Protein AF-A0A938E942-F1 (afdb_monomer)

Mean predicted aligned error: 17.93 Å

Secondary structure (DSSP, 8-state):
------PPP-----PPP-PPPPS--SPPP---------------------STT-------TT-PEEEEE--HHIIIII-HHHHHHHHHHGGGGTEEEEE-TT-----TTHHHHH-HHHHHHHHTT-

Foldseek 3Di:
DDDDDDDDPDPDPDDDDDDPDDPPPDDDDPDDDDPPPDPPPPPPPPPQDDDPPPDPPPDDQAAQAEDEDDCAPCCVPPVVVVVVVCCVCQVVSRYDYDYDPPQYHLCPDPCCVPPVPVSVVNNVVD

Nearest PDB structures (foldseek):
  6n1d-assembly1_AL15  TM=2.280E-01  e=8.229E+00  Thermus thermophilus HB27

Radius of gyration: 26.83 Å; Cα contacts (8 Å, |Δi|>4): 66; chains: 1; bounding box: 71×54×68 Å

pLDDT: mean 70.65, std 22.0, range [37.03, 97.69]

Structure (mmCIF, N/CA/C/O backbone):
data_AF-A0A938E942-F1
#
_entry.id   AF-A0A938E942-F1
#
loop_
_atom_site.group_PDB
_atom_site.id
_atom_site.type_symbol
_atom_site.label_atom_id
_atom_site.label_alt_id
_atom_site.label_comp_id
_atom_site.label_asym_id
_atom_site.label_entity_id
_atom_site.label_seq_id
_atom_site.pdbx_PDB_ins_code
_atom_site.Cartn_x
_atom_site.Cartn_y
_atom_site.Cartn_z
_atom_site.occupancy
_atom_site.B_iso_or_equiv
_atom_site.auth_seq_id
_atom_site.auth_comp_id
_atom_site.auth_asym_id
_atom_site.auth_atom_id
_atom_site.pdbx_PDB_model_num
ATOM 1 N N . MET A 1 1 ? 45.876 35.679 36.712 1.00 46.88 1 MET A N 1
ATOM 2 C CA . MET A 1 1 ? 44.965 36.189 35.660 1.00 46.88 1 MET A CA 1
ATOM 3 C C . MET A 1 1 ? 45.787 36.468 34.410 1.00 46.88 1 MET A C 1
ATOM 5 O O . MET A 1 1 ? 46.719 37.248 34.517 1.00 46.88 1 MET A O 1
ATOM 9 N N . GLY A 1 2 ? 45.502 35.826 33.269 1.00 44.78 2 GLY A N 1
ATOM 10 C CA . GLY A 1 2 ? 46.190 36.159 32.008 1.00 44.78 2 GLY A CA 1
ATOM 11 C C . GLY A 1 2 ? 46.321 35.026 30.985 1.00 44.78 2 GLY A C 1
ATOM 12 O O . GLY A 1 2 ? 47.407 34.504 30.800 1.00 44.78 2 GLY A O 1
ATOM 13 N N . ARG A 1 3 ? 45.199 34.678 30.338 1.00 46.62 3 ARG A N 1
ATOM 14 C CA . ARG A 1 3 ? 45.046 34.094 28.983 1.00 46.62 3 ARG A CA 1
ATOM 15 C C . ARG A 1 3 ? 45.952 32.906 28.596 1.00 46.62 3 ARG A C 1
ATOM 17 O O . ARG A 1 3 ? 46.979 33.077 27.950 1.00 46.62 3 ARG A O 1
ATOM 24 N N . ARG A 1 4 ? 45.475 31.680 28.851 1.00 45.59 4 ARG A N 1
ATOM 25 C CA . ARG A 1 4 ? 45.895 30.503 28.070 1.00 45.59 4 ARG A CA 1
ATOM 26 C C . ARG A 1 4 ? 45.264 30.598 26.679 1.00 45.59 4 ARG A C 1
ATOM 28 O O . ARG A 1 4 ? 44.043 30.701 26.573 1.00 45.59 4 ARG A O 1
ATOM 35 N N . ALA A 1 5 ? 46.095 30.611 25.641 1.00 47.75 5 ALA A N 1
ATOM 36 C CA . ALA A 1 5 ? 45.655 30.512 24.258 1.00 47.75 5 ALA A CA 1
ATOM 37 C C . ALA A 1 5 ? 44.945 29.166 24.058 1.00 47.75 5 ALA A C 1
ATOM 39 O O . ALA A 1 5 ? 45.495 28.111 24.362 1.00 47.75 5 ALA A O 1
ATOM 40 N N . CYS A 1 6 ? 43.697 29.217 23.606 1.00 40.44 6 CYS A N 1
ATOM 41 C CA . CYS A 1 6 ? 42.950 28.044 23.186 1.00 40.44 6 CYS A CA 1
ATOM 42 C C . CYS A 1 6 ? 43.385 27.754 21.742 1.00 40.44 6 CYS A C 1
ATOM 44 O O . CYS A 1 6 ? 43.027 28.504 20.833 1.00 40.44 6 CYS A O 1
ATOM 46 N N . GLU A 1 7 ? 44.242 26.752 21.543 1.00 48.09 7 GLU A N 1
ATOM 47 C CA . GLU A 1 7 ? 44.647 26.310 20.206 1.00 48.09 7 GLU A CA 1
ATOM 48 C C . GLU A 1 7 ? 43.418 25.804 19.440 1.00 48.09 7 GLU A C 1
ATOM 50 O O . GLU A 1 7 ? 42.684 24.924 19.891 1.00 48.09 7 GLU A O 1
ATOM 55 N N . ALA A 1 8 ? 43.163 26.415 18.283 1.00 53.28 8 ALA A N 1
ATOM 56 C CA . ALA A 1 8 ? 42.043 26.087 17.416 1.00 53.28 8 ALA A CA 1
ATOM 57 C C . ALA A 1 8 ? 42.210 24.680 16.811 1.00 53.28 8 ALA A C 1
ATOM 59 O O . ALA A 1 8 ? 43.307 24.343 16.358 1.00 53.28 8 ALA A O 1
ATOM 60 N N . PRO A 1 9 ? 41.144 23.865 16.703 1.00 47.28 9 PRO A N 1
ATOM 61 C CA . PRO A 1 9 ? 41.245 22.599 15.999 1.00 47.28 9 PRO A CA 1
ATOM 62 C C . PRO A 1 9 ? 41.431 22.866 14.501 1.00 47.28 9 PRO A C 1
ATOM 64 O O . PRO A 1 9 ? 40.631 23.554 13.858 1.00 47.28 9 PRO A O 1
ATOM 67 N N . LEU A 1 10 ? 42.512 22.310 13.950 1.00 50.53 10 LEU A N 1
ATOM 68 C CA . LEU A 1 10 ? 42.831 22.302 12.526 1.00 50.53 10 LEU A CA 1
ATOM 69 C C . LEU A 1 10 ? 41.619 21.799 11.731 1.00 50.53 10 LEU A C 1
ATOM 71 O O . LEU A 1 10 ? 41.254 20.623 11.786 1.00 50.53 10 LEU A O 1
ATOM 75 N N . ARG A 1 11 ? 40.985 22.702 10.975 1.00 45.34 11 ARG A N 1
ATOM 76 C CA . ARG A 1 11 ? 39.904 22.359 10.050 1.00 45.34 11 ARG A CA 1
ATOM 77 C C . ARG A 1 11 ? 40.461 21.409 8.990 1.00 45.34 11 ARG A C 1
ATOM 79 O O . ARG A 1 11 ? 41.171 21.842 8.083 1.00 45.34 11 ARG A O 1
ATOM 86 N N . ARG A 1 12 ? 40.137 20.116 9.084 1.00 48.44 12 ARG A N 1
ATOM 87 C CA . ARG A 1 12 ? 40.341 19.175 7.976 1.00 48.44 12 ARG A CA 1
ATOM 88 C C . ARG A 1 12 ? 39.592 19.721 6.761 1.00 48.44 12 ARG A C 1
ATOM 90 O O . ARG A 1 12 ? 38.369 19.840 6.790 1.00 48.44 12 ARG A O 1
ATOM 97 N N . ARG A 1 13 ? 40.329 20.074 5.704 1.00 44.62 13 ARG A N 1
ATOM 98 C CA . ARG A 1 13 ? 39.748 20.339 4.386 1.00 44.62 13 ARG A CA 1
ATOM 99 C C . ARG A 1 13 ? 39.042 19.065 3.936 1.00 44.62 13 ARG A C 1
ATOM 101 O O . ARG A 1 13 ? 39.696 18.078 3.615 1.00 44.62 13 ARG A O 1
ATOM 108 N N . VAL A 1 14 ? 37.715 19.090 3.931 1.00 48.31 14 VAL A N 1
ATOM 109 C CA . VAL A 1 14 ? 36.925 18.102 3.202 1.00 48.31 14 VAL A CA 1
ATOM 110 C C . VAL A 1 14 ? 37.148 18.393 1.723 1.00 48.31 14 VAL A C 1
ATOM 112 O O . VAL A 1 14 ? 36.759 19.449 1.228 1.00 48.31 14 VAL A O 1
ATOM 115 N N . VAL A 1 15 ? 37.840 17.487 1.038 1.00 49.72 15 VAL A N 1
ATOM 116 C CA . VAL A 1 15 ? 37.897 17.472 -0.424 1.00 49.72 15 VAL A CA 1
ATOM 117 C C . VAL A 1 15 ? 36.533 16.955 -0.888 1.00 49.72 15 VAL A C 1
ATOM 119 O O . VAL A 1 15 ? 36.170 15.844 -0.496 1.00 49.72 15 VAL A O 1
ATOM 122 N N . PRO A 1 16 ? 35.734 17.724 -1.646 1.00 43.06 16 PRO A N 1
ATOM 123 C CA . PRO A 1 16 ? 34.482 17.198 -2.164 1.00 43.06 16 PRO A CA 1
ATOM 124 C C . PRO A 1 16 ? 34.801 16.043 -3.115 1.0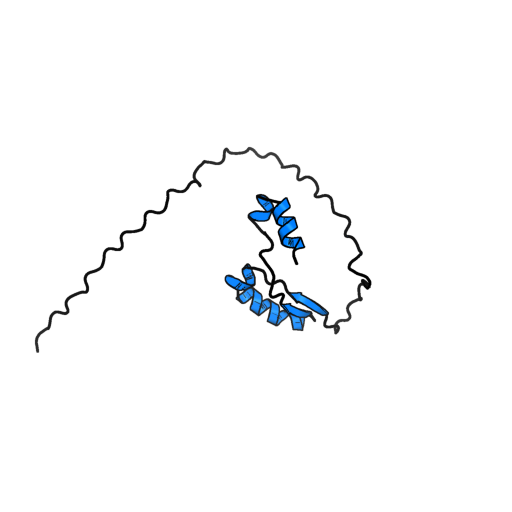0 43.06 16 PRO A C 1
ATOM 126 O O . PRO A 1 16 ? 35.616 16.186 -4.028 1.00 43.06 16 PRO A O 1
ATOM 129 N N . ALA A 1 17 ? 34.169 14.891 -2.890 1.00 51.53 17 ALA A N 1
ATOM 130 C CA . ALA A 1 17 ? 34.165 13.820 -3.871 1.00 51.53 17 ALA A CA 1
ATOM 131 C C . ALA A 1 17 ? 33.566 14.381 -5.168 1.00 51.53 17 ALA A C 1
ATOM 133 O O . ALA A 1 17 ? 32.454 14.914 -5.163 1.00 51.53 17 ALA A O 1
ATOM 134 N N . ALA A 1 18 ? 34.326 14.315 -6.260 1.00 50.91 18 ALA A N 1
ATOM 135 C CA . ALA A 1 18 ? 33.852 14.731 -7.568 1.00 50.91 18 ALA A CA 1
ATOM 136 C C . ALA A 1 18 ? 32.611 13.902 -7.931 1.00 50.91 18 ALA A C 1
ATOM 138 O O . ALA A 1 18 ? 32.689 12.680 -8.068 1.00 50.91 18 ALA A O 1
ATOM 139 N N . ALA A 1 19 ? 31.461 14.564 -8.061 1.00 48.84 19 ALA A N 1
ATOM 140 C CA . ALA A 1 19 ? 30.264 13.946 -8.606 1.00 48.84 19 ALA A CA 1
ATOM 141 C C . ALA A 1 19 ? 30.566 13.501 -10.049 1.00 48.84 19 ALA A C 1
ATOM 143 O O . ALA A 1 19 ? 31.097 14.309 -10.820 1.00 48.84 19 ALA A O 1
ATOM 144 N N . PRO A 1 20 ? 30.263 12.254 -10.451 1.00 48.88 20 PRO A N 1
ATOM 145 C CA . PRO A 1 20 ? 30.409 11.873 -11.844 1.00 48.88 20 PRO A CA 1
ATOM 146 C C . PRO A 1 20 ? 29.503 12.768 -12.691 1.00 48.88 20 PRO A C 1
ATOM 148 O O . PRO A 1 20 ? 28.304 12.896 -12.433 1.00 48.88 20 PRO A O 1
ATOM 151 N N . ALA A 1 21 ? 30.117 13.418 -13.679 1.00 48.88 21 ALA A N 1
ATOM 152 C CA . ALA A 1 21 ? 29.465 14.315 -14.617 1.00 48.88 21 ALA A CA 1
ATOM 153 C C . ALA A 1 21 ? 28.203 13.660 -15.196 1.00 48.88 21 ALA A C 1
ATOM 155 O O . ALA A 1 21 ? 28.238 12.552 -15.740 1.00 48.88 21 ALA A O 1
ATOM 156 N N . GLY A 1 22 ? 27.076 14.350 -15.036 1.00 37.03 22 GLY A N 1
ATOM 157 C CA . GLY A 1 22 ? 25.763 13.854 -15.407 1.00 37.03 22 GLY A CA 1
ATOM 158 C C . GLY A 1 22 ? 25.677 13.453 -16.879 1.00 37.03 22 GLY A C 1
ATOM 159 O O . GLY A 1 22 ? 25.957 14.241 -17.778 1.00 37.03 22 GLY A O 1
ATOM 160 N N . ARG A 1 23 ? 25.168 12.243 -17.130 1.00 50.00 23 ARG A N 1
ATOM 161 C CA . ARG A 1 23 ? 24.652 11.830 -18.448 1.00 50.00 23 ARG A CA 1
ATOM 162 C C . ARG A 1 23 ? 23.237 12.357 -18.733 1.00 50.00 23 ARG A C 1
ATOM 164 O O . ARG A 1 23 ? 22.610 11.918 -19.687 1.00 50.00 23 ARG A O 1
ATOM 171 N N . TYR A 1 24 ? 22.736 13.312 -17.950 1.00 49.47 24 TYR A N 1
ATOM 172 C CA . TYR A 1 24 ? 21.395 13.889 -18.113 1.00 49.47 24 TYR A CA 1
ATOM 173 C C . TYR A 1 24 ? 21.361 15.165 -18.973 1.00 49.47 24 TYR A C 1
ATOM 175 O O . TYR A 1 24 ? 20.364 15.877 -18.977 1.00 49.47 24 TYR A O 1
ATOM 183 N N . ALA A 1 25 ? 22.430 15.467 -19.717 1.00 48.09 25 ALA A N 1
ATOM 184 C CA . ALA A 1 25 ? 22.533 16.675 -20.540 1.00 48.09 25 ALA A CA 1
ATOM 185 C C . ALA A 1 25 ? 22.646 16.369 -22.045 1.00 48.09 25 ALA A C 1
ATOM 187 O O . ALA A 1 25 ? 23.525 16.886 -22.731 1.00 48.09 25 ALA A O 1
ATOM 188 N N . ARG A 1 26 ? 21.751 15.536 -22.592 1.00 50.16 26 ARG A N 1
ATOM 189 C CA . ARG A 1 26 ? 21.450 15.600 -24.031 1.00 50.16 26 ARG A CA 1
ATOM 190 C C . ARG A 1 26 ? 20.069 16.214 -24.205 1.00 50.16 26 ARG A C 1
ATOM 192 O O . ARG A 1 26 ? 19.070 15.643 -23.778 1.00 50.16 26 ARG A O 1
ATOM 199 N N . GLY A 1 27 ? 20.067 17.425 -24.759 1.00 37.59 27 GLY A N 1
ATOM 200 C CA . GLY A 1 27 ? 18.892 18.260 -24.959 1.00 37.59 27 GLY A CA 1
ATOM 201 C C . GLY A 1 27 ? 17.759 17.518 -25.659 1.00 37.59 27 GLY A C 1
ATOM 202 O O . GLY A 1 27 ? 17.970 16.744 -26.593 1.00 37.59 27 GLY A O 1
ATOM 203 N N . ARG A 1 28 ? 16.538 17.770 -25.187 1.00 48.53 28 ARG A N 1
ATOM 204 C CA . ARG A 1 28 ? 15.317 17.362 -25.875 1.00 48.53 28 ARG A CA 1
ATOM 205 C C . ARG A 1 28 ? 15.228 18.165 -27.178 1.00 48.53 28 ARG A C 1
ATOM 207 O O . ARG A 1 28 ? 15.233 19.390 -27.091 1.00 48.53 28 ARG A O 1
ATOM 214 N N . PRO A 1 29 ? 15.110 17.549 -28.364 1.00 42.72 29 PRO A N 1
ATOM 215 C CA . PRO A 1 29 ? 14.615 18.294 -29.509 1.00 42.72 29 PRO A CA 1
ATOM 216 C C . PRO A 1 29 ? 13.166 18.701 -29.211 1.00 42.72 29 PRO A C 1
ATOM 218 O O . PRO A 1 29 ? 12.373 17.871 -28.752 1.00 42.72 29 PRO A O 1
ATOM 221 N N . GLU A 1 30 ? 12.835 19.974 -29.437 1.00 45.53 30 GLU A N 1
ATOM 222 C CA . GLU A 1 30 ? 11.471 20.500 -29.358 1.00 45.53 30 GLU A CA 1
ATOM 223 C C . GLU A 1 30 ? 10.570 19.708 -30.310 1.00 45.53 30 GLU A C 1
ATOM 225 O O . GLU A 1 30 ? 10.523 19.935 -31.520 1.00 45.53 30 GLU A O 1
ATOM 230 N N . ARG A 1 31 ? 9.845 18.731 -29.765 1.00 46.44 31 ARG A N 1
ATOM 231 C CA . ARG A 1 31 ? 8.786 18.063 -30.508 1.00 46.44 31 ARG A CA 1
ATOM 232 C C . ARG A 1 31 ? 7.597 19.013 -30.536 1.00 46.44 31 ARG A C 1
ATOM 234 O O . ARG A 1 31 ? 6.856 19.108 -29.560 1.00 46.44 31 ARG A O 1
ATOM 241 N N . ARG A 1 32 ? 7.444 19.716 -31.664 1.00 42.16 32 ARG A N 1
ATOM 242 C CA . ARG A 1 32 ? 6.195 20.378 -32.067 1.00 42.16 32 ARG A CA 1
ATOM 243 C C . 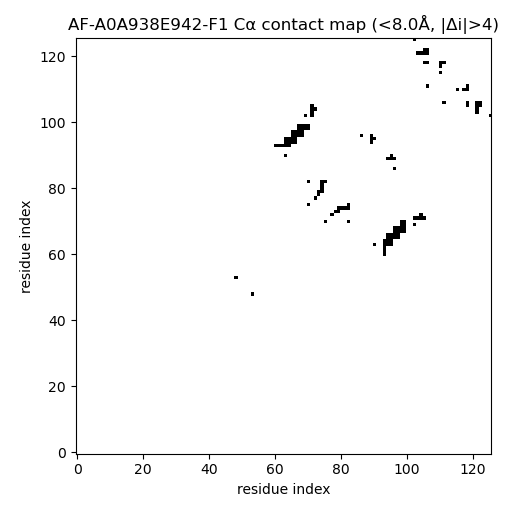ARG A 1 32 ? 5.022 19.450 -31.750 1.00 42.16 32 ARG A C 1
ATOM 245 O O . ARG A 1 32 ? 5.098 18.250 -32.016 1.00 42.16 32 ARG A O 1
ATOM 252 N N . GLY A 1 33 ? 3.985 20.016 -31.137 1.00 46.41 33 GLY A N 1
ATOM 253 C CA . GLY A 1 33 ? 2.832 19.290 -30.625 1.00 46.41 33 GLY A CA 1
ATOM 254 C C . GLY A 1 33 ? 2.202 18.388 -31.680 1.00 46.41 33 GLY A C 1
ATOM 255 O O . GLY A 1 33 ? 1.482 18.853 -32.555 1.00 46.41 33 GLY A O 1
ATOM 256 N N . ALA A 1 34 ? 2.447 17.089 -31.557 1.00 42.66 34 ALA A N 1
ATOM 257 C CA . ALA A 1 34 ? 1.525 16.082 -32.035 1.00 42.66 34 ALA A CA 1
ATOM 258 C C . ALA A 1 34 ? 0.695 15.692 -30.816 1.00 42.66 34 ALA A C 1
ATOM 260 O O . ALA A 1 34 ? 1.248 15.191 -29.831 1.00 42.66 34 ALA A O 1
ATOM 261 N N . ALA A 1 35 ? -0.608 15.970 -30.861 1.00 46.84 35 ALA A N 1
ATOM 262 C CA . ALA A 1 35 ? -1.567 15.329 -29.980 1.00 46.84 35 ALA A CA 1
ATOM 263 C C . ALA A 1 35 ? -1.308 13.826 -30.094 1.00 46.84 35 ALA A C 1
ATOM 265 O O . ALA A 1 35 ? -1.569 13.225 -31.134 1.00 46.84 35 ALA A O 1
ATOM 266 N N . ARG A 1 36 ? -0.659 13.243 -29.079 1.00 49.72 36 ARG A N 1
ATOM 267 C CA . ARG A 1 36 ? -0.472 11.801 -29.031 1.00 49.72 36 ARG A CA 1
ATOM 268 C C . ARG A 1 36 ? -1.869 11.244 -28.879 1.00 49.72 36 ARG A C 1
ATOM 270 O O . ARG A 1 36 ? -2.472 11.388 -27.817 1.00 49.72 36 ARG A O 1
ATOM 277 N N . ASP A 1 37 ? -2.363 10.694 -29.975 1.00 45.75 37 ASP A N 1
ATOM 278 C CA . ASP A 1 37 ? -3.480 9.775 -30.018 1.00 45.75 37 ASP A CA 1
ATOM 279 C C . ASP A 1 37 ? -3.160 8.699 -28.976 1.00 45.75 37 ASP A C 1
ATOM 281 O O . ASP A 1 37 ? -2.337 7.811 -29.204 1.00 45.75 37 ASP A O 1
ATOM 285 N N . ARG A 1 38 ? -3.646 8.885 -27.740 1.00 46.50 38 ARG A N 1
ATOM 286 C CA . ARG A 1 38 ? -3.508 7.857 -26.717 1.00 46.50 38 ARG A CA 1
ATOM 287 C C . ARG A 1 38 ? -4.333 6.708 -27.270 1.00 46.50 38 ARG A C 1
ATOM 289 O O . ARG A 1 38 ? -5.541 6.912 -27.432 1.00 46.50 38 ARG A O 1
ATOM 296 N N . PRO A 1 39 ? -3.744 5.533 -27.557 1.00 43.16 39 PRO A N 1
ATOM 297 C CA . PRO A 1 39 ? -4.577 4.371 -27.784 1.00 43.16 39 PRO A CA 1
ATOM 298 C C . PRO A 1 39 ? -5.502 4.301 -26.575 1.00 43.16 39 PRO A C 1
ATOM 300 O O . PRO A 1 39 ? -5.040 4.390 -25.434 1.00 43.16 39 PRO A O 1
ATOM 303 N N . ARG A 1 40 ? -6.815 4.292 -26.830 1.00 45.62 40 ARG A N 1
ATOM 304 C CA . ARG A 1 40 ? -7.807 4.048 -25.790 1.00 45.62 40 ARG A CA 1
ATOM 305 C C . ARG A 1 40 ? -7.377 2.739 -25.164 1.00 45.62 40 ARG A C 1
ATOM 307 O O . ARG A 1 40 ? -7.512 1.702 -25.808 1.00 45.62 40 ARG A O 1
ATOM 314 N N . GLU A 1 41 ? -6.782 2.829 -23.979 1.00 46.72 41 GLU A N 1
ATOM 315 C CA . GLU A 1 41 ? -6.439 1.685 -23.156 1.00 46.72 41 GLU A CA 1
ATOM 316 C C . GLU A 1 41 ? -7.675 0.803 -23.204 1.00 46.72 41 GLU A C 1
ATOM 318 O O . GLU A 1 41 ? -8.780 1.270 -22.897 1.00 46.72 41 GLU A O 1
ATOM 323 N N . SER A 1 42 ? -7.531 -0.386 -23.791 1.00 45.91 42 SER A N 1
ATOM 324 C CA . SER A 1 42 ? -8.646 -1.302 -23.929 1.00 45.91 42 SER A CA 1
ATOM 325 C C . SER A 1 42 ? -9.176 -1.461 -22.522 1.00 45.91 42 SER A C 1
ATOM 327 O O . SER A 1 42 ? -8.457 -1.978 -21.668 1.00 45.91 42 SER A O 1
ATOM 329 N N . VAL A 1 43 ? -10.369 -0.925 -22.258 1.00 51.12 43 VAL A N 1
ATOM 330 C CA . VAL A 1 43 ? -11.030 -1.083 -20.972 1.00 51.12 43 VAL A CA 1
ATOM 331 C C . VAL A 1 43 ? -11.186 -2.580 -20.833 1.00 51.12 43 VAL A C 1
ATOM 333 O O . VAL A 1 43 ? -12.088 -3.165 -21.434 1.00 51.12 43 VAL A O 1
ATOM 336 N N . VAL A 1 44 ? -10.246 -3.209 -20.129 1.00 47.41 44 VAL A N 1
ATOM 337 C CA . VAL A 1 44 ? -10.303 -4.629 -19.837 1.00 47.41 44 VAL A CA 1
ATOM 338 C C . VAL A 1 44 ? -11.656 -4.775 -19.160 1.00 47.41 44 VAL A C 1
ATOM 340 O O . VAL A 1 44 ? -11.908 -4.046 -18.187 1.00 47.41 44 VAL A O 1
ATOM 343 N N . PRO A 1 45 ? -12.592 -5.571 -19.709 1.00 42.53 45 PRO A N 1
ATOM 344 C CA . PRO A 1 45 ? -13.897 -5.724 -19.098 1.00 42.53 45 PRO A CA 1
ATOM 345 C C . PRO A 1 45 ? -13.636 -6.072 -17.644 1.00 42.53 45 PRO A C 1
ATOM 347 O O . PRO A 1 45 ? -12.947 -7.055 -17.386 1.00 42.53 45 PRO A O 1
ATOM 350 N N . ARG A 1 46 ? -14.076 -5.216 -16.710 1.00 48.97 46 ARG A N 1
ATOM 351 C CA . ARG A 1 46 ? -13.903 -5.473 -15.279 1.00 48.97 46 ARG A CA 1
ATOM 352 C C . ARG A 1 46 ? -14.514 -6.836 -15.033 1.00 48.97 46 ARG A C 1
ATOM 354 O O . ARG A 1 46 ? -15.745 -6.938 -15.010 1.00 48.97 46 ARG A O 1
ATOM 361 N N . ASP A 1 47 ? -13.673 -7.859 -14.919 1.00 46.34 47 ASP A N 1
ATOM 362 C CA . ASP A 1 47 ? -14.134 -9.191 -14.611 1.00 46.34 47 ASP A CA 1
ATOM 363 C C . ASP A 1 47 ? -14.842 -9.057 -13.269 1.00 46.34 47 ASP A C 1
ATOM 365 O O . ASP A 1 47 ? -14.258 -8.709 -12.242 1.00 46.34 47 ASP A O 1
ATOM 369 N N . ARG A 1 48 ? -16.166 -9.202 -13.308 1.00 52.09 48 ARG A N 1
ATOM 370 C CA . ARG A 1 48 ? -17.024 -9.066 -12.131 1.00 52.09 48 ARG A CA 1
ATOM 371 C C . ARG A 1 48 ? -16.808 -10.232 -11.166 1.00 52.09 48 ARG A C 1
ATOM 373 O O . ARG A 1 48 ? -17.468 -10.282 -10.132 1.00 52.09 48 ARG A O 1
ATOM 380 N N . ARG A 1 49 ? -15.910 -11.163 -11.493 1.00 45.84 49 ARG A N 1
ATOM 381 C CA . ARG A 1 49 ? -15.525 -12.289 -10.660 1.00 45.84 49 ARG A CA 1
ATOM 382 C C . ARG A 1 49 ? -14.341 -11.900 -9.784 1.00 45.84 49 ARG A C 1
ATOM 384 O O . ARG A 1 49 ? -13.190 -12.128 -10.124 1.00 45.84 49 ARG A O 1
ATOM 391 N N . HIS A 1 50 ? -14.637 -11.366 -8.606 1.00 50.94 50 HIS A N 1
ATOM 392 C CA . HIS A 1 50 ? -13.734 -11.554 -7.474 1.00 50.94 50 HIS A CA 1
ATOM 393 C C . HIS A 1 50 ? -14.294 -12.687 -6.604 1.00 50.94 50 HIS A C 1
ATOM 395 O O . HIS A 1 50 ? -15.215 -12.482 -5.815 1.00 50.94 50 HIS A O 1
ATOM 401 N N . GLY A 1 51 ? -13.746 -13.887 -6.825 1.00 46.81 51 GLY A N 1
ATOM 402 C CA . GLY A 1 51 ? -13.812 -15.058 -5.944 1.00 46.81 51 GLY A CA 1
ATOM 403 C C . GLY A 1 51 ? -15.141 -15.831 -5.860 1.00 46.81 51 GLY A C 1
ATOM 404 O O . GLY A 1 51 ? -16.216 -15.290 -6.149 1.00 46.81 51 GLY A O 1
ATOM 405 N N . PRO A 1 52 ? -15.097 -17.107 -5.418 1.00 42.06 52 PRO A N 1
ATOM 406 C CA . PRO A 1 52 ? -16.289 -17.869 -5.066 1.00 42.06 52 PRO A CA 1
ATOM 407 C C . PRO A 1 52 ? -16.874 -17.259 -3.783 1.00 42.06 52 PRO A C 1
ATOM 409 O O . PRO A 1 52 ? -16.508 -17.626 -2.674 1.00 42.06 52 PRO A O 1
ATOM 412 N N . GLY A 1 53 ? -17.727 -16.243 -3.935 1.00 51.38 53 GLY A N 1
ATOM 413 C CA . GLY A 1 53 ? -18.315 -15.513 -2.805 1.00 51.38 53 GLY A CA 1
ATOM 414 C C . GLY A 1 53 ? -18.621 -14.032 -3.039 1.00 51.38 53 GLY A C 1
ATOM 415 O O . GLY A 1 53 ? -19.176 -13.400 -2.142 1.00 51.38 53 GLY A O 1
ATOM 416 N N . GLY A 1 54 ? -18.314 -13.473 -4.216 1.00 55.22 54 GLY A N 1
ATOM 417 C CA . GLY A 1 54 ? -18.496 -12.056 -4.559 1.00 55.22 54 GLY A CA 1
ATOM 418 C C . GLY A 1 54 ? -19.949 -11.562 -4.648 1.00 55.22 54 GLY A C 1
ATOM 419 O O . GLY A 1 54 ? -20.385 -11.066 -5.685 1.00 55.22 54 GLY A O 1
ATOM 420 N N . ARG A 1 55 ? -20.718 -11.636 -3.558 1.00 61.09 55 ARG A N 1
ATOM 421 C CA . ARG A 1 55 ? -21.887 -10.772 -3.371 1.00 61.09 55 ARG A CA 1
ATOM 422 C C . ARG A 1 55 ? -21.362 -9.404 -2.952 1.00 61.09 55 ARG A C 1
ATOM 424 O O . ARG A 1 55 ? -20.807 -9.275 -1.865 1.00 61.09 55 ARG A O 1
ATOM 431 N N . ARG A 1 56 ? -21.550 -8.377 -3.792 1.00 57.78 56 ARG A N 1
ATOM 432 C CA . ARG A 1 56 ? -21.423 -6.976 -3.357 1.00 57.78 56 ARG A CA 1
ATOM 433 C C . ARG A 1 56 ? -22.394 -6.786 -2.194 1.00 57.78 56 ARG A C 1
ATOM 435 O O . ARG A 1 56 ? -23.591 -6.623 -2.426 1.00 57.78 56 ARG A O 1
ATOM 442 N N . ARG A 1 57 ? -21.907 -6.875 -0.955 1.00 63.97 57 ARG A N 1
ATOM 443 C CA . ARG A 1 57 ? -22.711 -6.515 0.210 1.00 63.97 57 ARG A CA 1
ATOM 444 C C . ARG A 1 57 ? -23.091 -5.050 0.014 1.00 63.97 57 ARG A C 1
ATOM 446 O O . ARG A 1 57 ? -22.216 -4.211 -0.195 1.00 63.97 57 ARG A O 1
ATOM 453 N N . ARG A 1 58 ? -24.393 -4.748 -0.013 1.00 63.34 58 ARG A N 1
ATOM 454 C CA . ARG A 1 58 ? -24.844 -3.367 0.177 1.00 63.34 58 ARG A CA 1
ATOM 455 C C . ARG A 1 58 ? -24.389 -3.008 1.584 1.00 63.34 58 ARG A C 1
ATOM 457 O O . ARG A 1 58 ? -24.858 -3.627 2.534 1.00 63.34 58 ARG A O 1
ATOM 464 N N . ARG A 1 59 ? -23.390 -2.137 1.683 1.00 63.44 59 ARG A N 1
ATOM 465 C CA . ARG A 1 59 ? -22.798 -1.753 2.961 1.00 63.44 59 ARG A CA 1
ATOM 466 C C . ARG A 1 59 ? -23.880 -1.057 3.789 1.00 63.44 59 ARG A C 1
ATOM 468 O O . ARG A 1 59 ? -24.487 -0.109 3.293 1.00 63.44 59 ARG A O 1
ATOM 475 N N . GLY A 1 60 ? -24.160 -1.577 4.980 1.00 63.22 60 GLY A N 1
ATOM 476 C CA . GLY A 1 60 ? -24.802 -0.791 6.032 1.00 63.22 60 GLY A CA 1
ATOM 477 C C . GLY A 1 60 ? -23.771 0.166 6.629 1.00 63.22 60 GLY A C 1
ATOM 478 O O . GLY A 1 60 ? -22.572 -0.083 6.491 1.00 63.22 60 GLY A O 1
ATOM 479 N N . ASP A 1 61 ? -24.229 1.248 7.254 1.00 62.97 61 ASP A N 1
ATOM 480 C CA . ASP A 1 61 ? -23.361 2.267 7.869 1.00 62.97 61 ASP A CA 1
ATOM 481 C C . ASP A 1 61 ? -22.432 1.666 8.950 1.00 62.97 61 ASP A C 1
ATOM 483 O O . ASP A 1 61 ? -21.312 2.128 9.140 1.00 62.97 61 ASP A O 1
ATOM 487 N N . ASP A 1 62 ? -22.844 0.544 9.557 1.00 67.81 62 ASP A N 1
ATOM 488 C CA . ASP A 1 62 ? -22.179 -0.081 10.709 1.00 67.81 62 ASP A CA 1
ATOM 489 C C . ASP A 1 62 ? -21.280 -1.303 10.390 1.00 67.81 62 ASP A C 1
ATOM 491 O O . ASP A 1 62 ? -20.720 -1.911 11.303 1.00 67.81 62 ASP A O 1
ATOM 495 N N . ASP A 1 63 ? -21.132 -1.723 9.124 1.00 81.44 63 ASP A 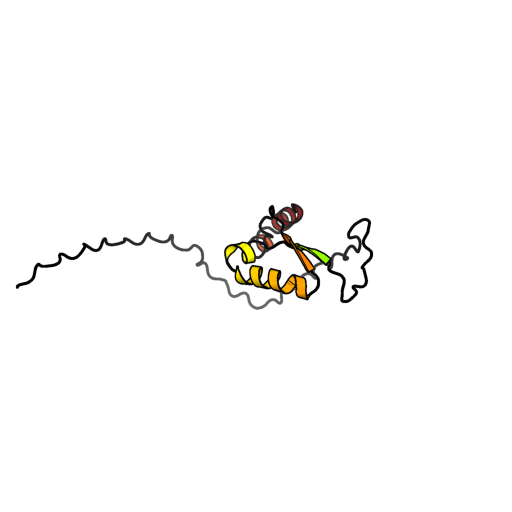N 1
ATOM 496 C CA . ASP A 1 63 ? -20.362 -2.940 8.783 1.00 81.44 63 ASP A CA 1
ATOM 497 C C . ASP A 1 63 ? -18.860 -2.639 8.619 1.00 81.44 63 ASP A C 1
ATOM 499 O O . ASP A 1 63 ? -18.418 -2.093 7.600 1.00 81.44 63 ASP A O 1
ATOM 503 N N . VAL A 1 64 ? -18.056 -3.032 9.616 1.00 85.88 64 VAL A N 1
ATOM 504 C CA . VAL A 1 64 ? -16.590 -2.943 9.543 1.00 85.88 64 VAL A CA 1
ATOM 505 C C . VAL A 1 64 ? -16.056 -3.991 8.567 1.00 85.88 64 VAL A C 1
ATOM 507 O O . VAL A 1 64 ? -16.182 -5.197 8.771 1.00 85.88 64 VAL A O 1
ATOM 510 N N . THR A 1 65 ? -15.424 -3.533 7.488 1.00 93.69 65 THR A N 1
ATOM 511 C CA . THR A 1 65 ? -14.854 -4.391 6.445 1.00 93.69 65 THR A CA 1
ATOM 512 C C . THR A 1 65 ? -13.353 -4.572 6.660 1.00 93.69 65 THR A C 1
ATOM 514 O O . THR A 1 65 ? -12.613 -3.591 6.726 1.00 93.69 65 THR A O 1
ATOM 517 N N . LYS A 1 66 ? -12.883 -5.821 6.698 1.00 95.12 66 LYS A N 1
ATOM 518 C C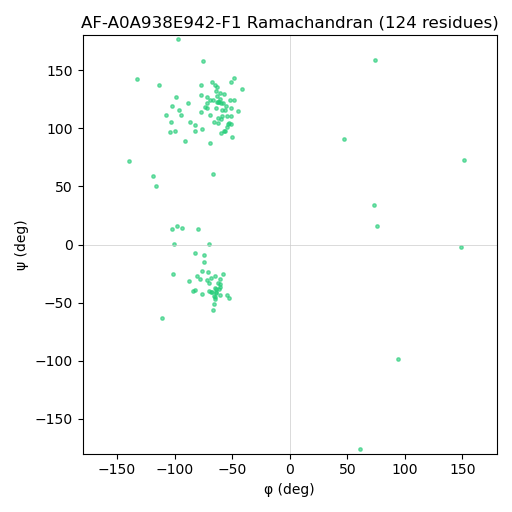A . LYS A 1 66 ? -11.446 -6.129 6.697 1.00 95.12 66 LYS A CA 1
ATOM 519 C C . LYS A 1 66 ? -10.874 -5.971 5.296 1.00 95.12 66 LYS A C 1
ATOM 521 O O . LYS A 1 66 ? -11.411 -6.540 4.345 1.00 95.12 66 LYS A O 1
ATOM 526 N N . VAL A 1 67 ? -9.788 -5.218 5.170 1.00 95.19 67 VAL A N 1
ATOM 527 C CA . VAL A 1 67 ? -9.096 -4.988 3.898 1.00 95.19 67 VAL A CA 1
ATOM 528 C C . VAL A 1 67 ? -7.596 -5.196 4.063 1.00 95.19 67 VAL A C 1
ATOM 530 O O . VAL A 1 67 ? -7.014 -4.840 5.086 1.00 95.19 67 VAL A O 1
ATOM 533 N N . ALA A 1 68 ? -6.968 -5.770 3.041 1.00 95.06 68 ALA A N 1
ATOM 534 C CA . ALA A 1 68 ? -5.519 -5.882 2.980 1.00 95.06 68 ALA A CA 1
ATOM 535 C C . ALA A 1 68 ? -4.905 -4.499 2.722 1.00 95.06 68 ALA A C 1
ATOM 537 O O . ALA A 1 68 ? -5.280 -3.806 1.774 1.00 95.06 68 ALA A O 1
ATOM 538 N N . TYR A 1 69 ? -3.965 -4.102 3.568 1.00 95.44 69 TYR A N 1
ATOM 539 C CA . TYR A 1 69 ? -3.317 -2.804 3.532 1.00 95.44 69 TYR A CA 1
ATOM 540 C C . TYR A 1 69 ? -1.908 -2.929 2.955 1.00 95.44 69 TYR A C 1
ATOM 542 O O . TYR A 1 69 ? -0.939 -3.273 3.632 1.00 95.44 69 TYR A O 1
ATOM 550 N N . TYR A 1 70 ? -1.813 -2.648 1.658 1.00 94.56 70 TYR A N 1
ATOM 551 C CA . TYR A 1 70 ? -0.556 -2.494 0.937 1.00 94.56 70 TYR A CA 1
ATOM 552 C C . TYR A 1 70 ? -0.033 -1.067 1.161 1.00 94.56 70 TYR A C 1
ATOM 554 O O . TYR A 1 70 ? -0.475 -0.134 0.490 1.00 94.56 70 TYR A O 1
ATOM 562 N N . LYS A 1 71 ? 0.896 -0.865 2.105 1.00 92.25 71 LYS A N 1
ATOM 563 C CA . LYS A 1 71 ? 1.410 0.492 2.384 1.00 92.25 71 LYS A CA 1
ATOM 564 C C . LYS A 1 71 ? 2.408 1.003 1.333 1.00 92.25 71 LYS A C 1
ATOM 566 O O . LYS A 1 71 ? 2.592 2.209 1.170 1.00 92.25 71 LYS A O 1
ATOM 571 N N . GLY A 1 72 ? 3.049 0.091 0.597 1.00 92.19 72 GLY A N 1
ATOM 572 C CA . GLY A 1 72 ? 4.073 0.410 -0.402 1.00 92.19 72 GLY A CA 1
ATOM 573 C C . GLY A 1 72 ? 5.302 1.128 0.177 1.00 92.19 72 GLY A C 1
ATOM 574 O O . GLY A 1 72 ? 5.429 1.338 1.381 1.00 92.19 72 GLY A O 1
ATOM 575 N N . CYS A 1 73 ? 6.247 1.526 -0.675 1.00 91.12 73 CYS A N 1
ATOM 576 C CA . CYS A 1 73 ? 7.488 2.166 -0.220 1.00 91.12 73 CYS A CA 1
ATOM 577 C C . CYS A 1 73 ? 7.279 3.591 0.329 1.00 91.12 73 CYS A C 1
ATOM 579 O O . CYS A 1 73 ? 7.974 3.991 1.261 1.00 91.12 73 CYS A O 1
ATOM 581 N N . LEU A 1 74 ? 6.315 4.348 -0.208 1.00 91.88 74 LEU A N 1
ATOM 582 C CA . LEU A 1 74 ? 6.100 5.752 0.151 1.00 91.88 74 LEU A CA 1
ATOM 583 C C . LEU A 1 74 ? 5.635 5.908 1.606 1.00 91.88 74 LEU A C 1
ATOM 585 O O . LEU A 1 74 ? 6.301 6.589 2.383 1.00 91.88 74 LEU A O 1
ATOM 589 N N . ALA A 1 75 ? 4.538 5.246 1.985 1.00 94.06 75 ALA A N 1
ATOM 590 C CA . ALA A 1 75 ? 3.998 5.329 3.343 1.00 94.06 75 ALA A CA 1
ATOM 591 C C . ALA A 1 75 ? 4.924 4.645 4.370 1.00 94.06 75 ALA A C 1
ATOM 593 O O . ALA A 1 75 ? 5.023 5.092 5.507 1.00 94.06 75 ALA A O 1
ATOM 594 N N . SER A 1 76 ? 5.683 3.622 3.945 1.00 90.62 76 SER A N 1
ATOM 595 C CA . SER A 1 76 ? 6.698 2.957 4.779 1.00 90.62 76 SER A CA 1
ATOM 596 C C . SER A 1 76 ? 7.889 3.844 5.147 1.00 90.62 76 SER A C 1
ATOM 598 O O . SER A 1 76 ? 8.399 3.769 6.265 1.00 90.62 76 SER A O 1
ATOM 600 N N . LEU A 1 77 ? 8.416 4.594 4.173 1.00 90.12 77 LEU A N 1
ATOM 601 C CA . LEU A 1 77 ? 9.767 5.153 4.255 1.00 90.12 77 LEU A CA 1
ATOM 602 C C . LEU A 1 77 ? 9.755 6.674 4.397 1.00 90.12 77 LEU A C 1
ATOM 604 O O . LEU A 1 77 ? 10.231 7.195 5.406 1.00 90.12 77 LEU A O 1
ATOM 608 N N . SER A 1 78 ? 9.245 7.383 3.388 1.00 92.88 78 SER A N 1
ATOM 609 C CA . SER A 1 78 ? 9.400 8.838 3.258 1.00 92.88 78 SER A CA 1
ATOM 610 C C . SER A 1 78 ? 8.172 9.638 3.688 1.00 92.88 78 SER A C 1
ATOM 612 O O . SER A 1 78 ? 8.322 10.781 4.110 1.00 92.88 78 SER A O 1
ATOM 614 N N . ALA A 1 79 ? 6.975 9.053 3.633 1.00 94.88 79 ALA A N 1
ATOM 615 C CA . ALA A 1 79 ? 5.711 9.695 3.986 1.00 94.88 79 ALA A CA 1
ATOM 616 C C . ALA A 1 79 ? 5.030 8.974 5.158 1.00 94.88 79 ALA A C 1
ATOM 618 O O . ALA A 1 79 ? 3.904 8.504 5.040 1.00 94.88 79 ALA A O 1
ATOM 619 N N . LYS A 1 80 ? 5.704 8.888 6.309 1.00 95.12 80 LYS A N 1
ATOM 620 C CA . LYS A 1 80 ? 5.174 8.186 7.495 1.00 95.12 80 LYS A CA 1
ATOM 621 C C . LYS A 1 80 ? 3.861 8.774 8.021 1.00 95.12 80 LYS A C 1
ATOM 623 O O . LYS A 1 80 ? 3.018 8.036 8.515 1.00 95.12 80 LYS A O 1
ATOM 628 N N . GLU A 1 81 ? 3.654 10.078 7.842 1.00 97.50 81 GLU A N 1
ATOM 629 C CA . GLU A 1 81 ? 2.391 10.742 8.192 1.00 97.50 81 GLU A CA 1
ATOM 630 C C . GLU A 1 81 ? 1.204 10.249 7.352 1.00 97.50 81 GLU A C 1
ATOM 632 O O . GLU A 1 81 ? 0.062 10.281 7.801 1.00 97.50 81 GLU A O 1
ATOM 637 N N . LEU A 1 82 ? 1.459 9.765 6.130 1.00 96.88 82 LEU A N 1
ATOM 638 C CA . LEU A 1 82 ? 0.420 9.146 5.310 1.00 96.88 82 LEU A CA 1
ATOM 639 C C . LEU A 1 82 ? -0.037 7.821 5.928 1.00 96.88 82 LEU A C 1
ATOM 641 O O . LEU A 1 82 ? -1.235 7.541 5.944 1.00 96.88 82 LEU A O 1
ATOM 645 N N . ASP A 1 83 ? 0.899 7.024 6.447 1.00 96.62 83 ASP A N 1
ATOM 646 C CA . ASP A 1 83 ? 0.592 5.757 7.111 1.00 96.62 83 ASP A CA 1
ATOM 647 C C . ASP A 1 83 ? -0.203 5.990 8.401 1.00 96.62 83 ASP A C 1
ATOM 649 O O . ASP A 1 83 ? -1.298 5.449 8.567 1.00 96.62 83 ASP A O 1
ATOM 653 N N . SER A 1 84 ? 0.286 6.883 9.269 1.00 96.81 84 SER A N 1
ATOM 654 C CA . SER A 1 84 ? -0.377 7.205 10.538 1.00 96.81 84 SER A CA 1
ATOM 655 C C . SER A 1 84 ? -1.785 7.771 10.325 1.00 96.81 84 SER A C 1
ATOM 657 O O . SER A 1 84 ? -2.734 7.336 10.984 1.00 96.81 84 SER A O 1
ATOM 659 N N . ALA A 1 85 ? -1.961 8.682 9.361 1.00 97.69 85 ALA A N 1
ATOM 660 C CA . ALA A 1 85 ? -3.270 9.229 9.022 1.00 97.69 85 ALA A CA 1
ATOM 661 C C . ALA A 1 85 ? -4.220 8.151 8.481 1.00 97.69 85 ALA A C 1
ATOM 663 O O . ALA A 1 85 ? -5.389 8.109 8.866 1.00 97.69 85 ALA A O 1
ATOM 664 N N . THR A 1 86 ? -3.727 7.254 7.623 1.00 97.25 86 THR A N 1
ATOM 665 C CA . THR A 1 86 ? -4.541 6.181 7.034 1.00 97.25 86 THR A CA 1
ATOM 666 C C . THR A 1 86 ? -5.020 5.200 8.103 1.00 97.25 86 THR A C 1
ATOM 668 O O . THR A 1 86 ? -6.212 4.892 8.158 1.00 97.25 86 THR A O 1
ATOM 671 N N . GLN A 1 87 ? -4.135 4.780 9.011 1.00 96.44 87 GLN A N 1
ATOM 672 C CA . GLN A 1 87 ? -4.489 3.900 10.128 1.00 96.44 87 GLN A CA 1
ATOM 673 C C . GLN A 1 87 ? -5.469 4.561 11.107 1.00 96.44 87 GLN A C 1
ATOM 675 O O . GLN A 1 87 ? -6.399 3.912 11.578 1.00 96.44 87 GLN A O 1
ATOM 680 N N . ALA A 1 88 ? -5.318 5.861 11.379 1.00 97.44 88 ALA A N 1
ATOM 681 C CA . ALA A 1 88 ? -6.212 6.591 12.280 1.00 97.44 88 ALA A CA 1
ATOM 682 C C . ALA A 1 88 ? -7.613 6.836 11.689 1.00 97.44 88 ALA A C 1
ATOM 684 O O . ALA A 1 88 ? -8.598 6.937 12.429 1.00 97.44 88 ALA A O 1
ATOM 685 N N . LEU A 1 89 ? -7.716 6.976 10.364 1.00 96.81 89 LEU A N 1
ATOM 686 C CA . LEU A 1 89 ? -8.981 7.237 9.677 1.00 96.81 89 LEU A CA 1
ATOM 687 C C . LEU A 1 89 ? -9.737 5.960 9.314 1.00 96.81 89 LEU A C 1
ATOM 689 O O . LEU A 1 89 ? -10.966 5.987 9.326 1.00 96.81 89 LEU A O 1
ATOM 693 N N . ALA A 1 90 ? -9.044 4.855 9.030 1.00 96.00 90 ALA A N 1
ATOM 694 C CA . ALA A 1 90 ? -9.672 3.614 8.580 1.00 96.00 90 ALA A CA 1
ATOM 695 C C . ALA A 1 90 ? -10.813 3.115 9.494 1.00 96.00 90 ALA A C 1
ATOM 697 O O . ALA A 1 90 ? -11.900 2.871 8.967 1.00 96.00 90 ALA A O 1
ATOM 698 N N . PRO A 1 91 ? -10.680 3.080 10.836 1.00 93.69 91 PRO A N 1
ATOM 699 C CA . PRO A 1 91 ? -11.780 2.664 11.708 1.00 93.69 91 PRO A CA 1
ATOM 700 C C . PRO A 1 91 ? -13.009 3.577 11.611 1.00 93.69 91 PRO A C 1
ATOM 702 O O . PRO A 1 91 ? -14.139 3.106 11.697 1.00 93.69 91 PRO A O 1
ATOM 705 N N . LYS A 1 92 ? -12.806 4.880 11.373 1.00 94.12 92 LYS A N 1
ATOM 706 C CA . LYS A 1 92 ? -13.888 5.878 11.287 1.00 94.12 92 LYS A CA 1
ATOM 707 C C . LYS A 1 92 ? -14.730 5.734 10.024 1.00 94.12 92 LYS A C 1
ATOM 709 O O . LYS A 1 92 ? -15.868 6.180 9.999 1.00 94.12 92 LYS A O 1
ATOM 714 N N . VAL A 1 93 ? -14.167 5.129 8.981 1.00 93.06 93 VAL A N 1
ATOM 715 C CA . VAL A 1 93 ? -14.865 4.819 7.724 1.00 93.06 93 VAL A CA 1
ATOM 716 C C . VAL A 1 93 ? -15.256 3.335 7.641 1.00 93.06 93 VAL A C 1
ATOM 718 O O . VAL A 1 93 ? -15.620 2.833 6.574 1.00 93.06 93 VAL A O 1
ATOM 721 N N . GLY A 1 94 ? -15.178 2.617 8.766 1.00 93.81 94 GLY A N 1
ATOM 722 C CA . GLY A 1 94 ? -15.561 1.215 8.883 1.00 93.81 94 GLY A CA 1
ATOM 723 C C . GLY A 1 94 ? -14.578 0.253 8.220 1.00 93.81 94 GLY A C 1
ATOM 724 O O . GLY A 1 94 ? -15.011 -0.742 7.652 1.00 93.81 94 GLY A O 1
ATOM 725 N N . TYR A 1 95 ? -13.276 0.530 8.215 1.00 95.62 95 TYR A N 1
ATOM 726 C CA . TYR A 1 95 ? -12.262 -0.408 7.730 1.00 95.62 95 TYR A CA 1
ATOM 727 C C . TYR A 1 95 ? -11.346 -0.885 8.853 1.00 95.62 95 TYR A C 1
ATOM 729 O O . TYR A 1 95 ? -10.852 -0.097 9.656 1.00 95.62 95 TYR A O 1
A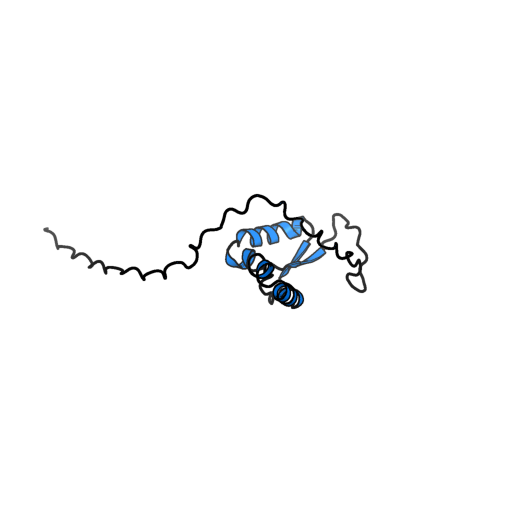TOM 737 N N . GLU A 1 96 ? -11.070 -2.185 8.844 1.00 96.12 96 GLU A N 1
ATOM 738 C CA . GLU A 1 96 ? -9.965 -2.794 9.579 1.00 96.12 96 GLU A CA 1
ATOM 739 C C . GLU A 1 96 ? -8.838 -3.080 8.580 1.00 96.12 96 GLU A C 1
ATOM 741 O O . GLU A 1 96 ? -9.032 -3.817 7.608 1.00 96.12 96 GLU A O 1
ATOM 746 N N . LEU A 1 97 ? -7.676 -2.464 8.800 1.00 96.62 97 LEU A N 1
ATOM 747 C CA . LEU A 1 97 ? -6.505 -2.614 7.940 1.00 96.62 97 LEU A CA 1
ATOM 748 C C . LEU A 1 97 ? -5.659 -3.801 8.403 1.00 96.62 97 LEU A C 1
ATOM 750 O O . LEU A 1 97 ? -5.176 -3.814 9.532 1.00 96.62 97 LEU A O 1
ATOM 754 N N . VAL A 1 98 ? -5.448 -4.769 7.515 1.00 95.69 98 VAL A N 1
ATOM 755 C CA . VAL A 1 98 ? -4.531 -5.895 7.726 1.00 95.69 98 VAL A CA 1
ATOM 756 C C . VAL A 1 98 ? -3.263 -5.629 6.924 1.00 95.69 98 VAL A C 1
ATOM 758 O O . VAL A 1 98 ? -3.288 -5.723 5.698 1.00 95.69 98 VAL A O 1
ATOM 761 N N . GLU A 1 99 ? -2.172 -5.248 7.591 1.00 93.81 99 GLU A N 1
ATOM 762 C CA . GLU A 1 99 ? -0.902 -4.945 6.920 1.00 93.81 99 GLU A CA 1
ATOM 763 C C . GLU A 1 99 ? -0.337 -6.181 6.208 1.00 93.81 99 GLU A C 1
ATOM 765 O O . GLU A 1 99 ? -0.334 -7.289 6.743 1.00 93.81 99 GLU A O 1
ATOM 770 N N . LEU A 1 100 ? 0.140 -5.983 4.978 1.00 92.31 100 LEU A N 1
ATOM 771 C CA . LEU A 1 100 ? 0.827 -7.016 4.212 1.00 92.31 100 LEU A CA 1
ATOM 772 C C . LEU A 1 100 ? 2.344 -6.885 4.410 1.00 92.31 100 LEU A C 1
ATOM 774 O O . LEU A 1 100 ? 2.955 -5.939 3.920 1.00 92.31 100 LEU A O 1
ATOM 778 N N . GLU A 1 101 ? 2.965 -7.842 5.100 1.00 87.44 101 GLU A N 1
ATOM 779 C CA . GLU A 1 101 ? 4.379 -7.752 5.509 1.00 87.44 101 GLU A CA 1
ATOM 780 C C . GLU A 1 101 ? 5.381 -8.045 4.378 1.00 87.44 101 GLU A C 1
ATOM 782 O O . GLU A 1 101 ? 6.490 -7.514 4.363 1.00 87.44 101 GLU A O 1
ATOM 787 N N . SER A 1 102 ? 5.009 -8.892 3.416 1.00 86.62 102 SER A N 1
ATOM 788 C CA . SER A 1 102 ? 5.908 -9.419 2.376 1.00 86.62 102 SER A CA 1
ATOM 789 C C . SER A 1 102 ? 5.816 -8.680 1.037 1.00 86.62 102 SER A C 1
ATOM 791 O O . SER A 1 102 ? 6.278 -9.179 0.006 1.00 86.62 102 SER A O 1
ATOM 793 N N . VAL A 1 103 ? 5.220 -7.487 1.030 1.00 88.50 103 VAL A N 1
ATOM 794 C CA . VAL A 1 103 ? 4.973 -6.742 -0.204 1.00 88.50 103 VAL A CA 1
ATOM 795 C C . VAL A 1 103 ? 6.230 -6.074 -0.738 1.00 88.50 103 VAL A C 1
ATOM 797 O O . VAL A 1 103 ? 7.005 -5.449 -0.016 1.00 88.50 103 VAL A O 1
ATOM 800 N N . THR A 1 104 ? 6.414 -6.169 -2.050 1.00 88.56 104 THR A N 1
ATOM 801 C CA . THR A 1 104 ? 7.484 -5.472 -2.765 1.00 88.56 104 THR A CA 1
ATOM 802 C C . THR A 1 104 ? 6.977 -4.178 -3.390 1.00 88.56 104 THR A C 1
ATOM 804 O O . THR A 1 104 ? 5.792 -3.861 -3.310 1.00 88.56 104 THR A O 1
ATOM 807 N N . CYS A 1 105 ? 7.874 -3.414 -4.022 1.00 90.06 105 CYS A N 1
ATOM 808 C CA . CYS A 1 105 ? 7.522 -2.239 -4.823 1.00 90.06 105 CYS A CA 1
ATOM 809 C C . CYS A 1 105 ? 6.384 -2.557 -5.811 1.00 90.06 105 CYS A C 1
ATOM 811 O O . CYS A 1 105 ? 6.367 -3.643 -6.374 1.00 90.06 105 CYS A O 1
ATOM 813 N N . CYS A 1 106 ? 5.469 -1.614 -6.044 1.00 91.12 106 CYS A N 1
ATOM 814 C CA . CYS A 1 106 ? 4.399 -1.739 -7.043 1.00 91.12 106 CYS A CA 1
ATOM 815 C C . CYS A 1 106 ? 4.866 -1.381 -8.463 1.00 91.12 106 CYS A C 1
ATOM 817 O O . CYS A 1 106 ? 4.114 -1.520 -9.421 1.00 91.12 106 CYS A O 1
ATOM 819 N N . GLY A 1 107 ? 6.093 -0.868 -8.606 1.00 90.19 107 GLY A N 1
ATOM 820 C CA . GLY A 1 107 ? 6.658 -0.439 -9.886 1.00 90.19 107 GLY A CA 1
ATOM 821 C C . GLY A 1 107 ? 6.122 0.899 -10.408 1.00 90.19 107 GLY A C 1
ATOM 822 O O . GLY A 1 107 ? 6.304 1.204 -11.585 1.00 90.19 107 GLY A O 1
ATOM 823 N N . ALA A 1 108 ? 5.463 1.705 -9.568 1.00 83.25 108 ALA A N 1
ATOM 824 C CA . ALA A 1 108 ? 4.941 3.011 -9.971 1.00 83.25 108 ALA A CA 1
ATOM 825 C C . ALA A 1 108 ? 6.066 4.001 -10.349 1.00 83.25 108 ALA A C 1
ATOM 827 O O . ALA A 1 108 ? 7.068 4.107 -9.644 1.00 83.25 108 ALA A O 1
ATOM 828 N N . GLY A 1 109 ? 5.871 4.749 -11.443 1.00 82.94 109 GLY A N 1
ATOM 829 C CA . GLY A 1 109 ? 6.820 5.745 -11.954 1.00 82.94 109 GLY A CA 1
ATOM 830 C C . GLY A 1 109 ? 7.748 5.172 -13.023 1.00 82.94 109 GLY A C 1
ATOM 831 O O . GLY A 1 109 ? 7.362 5.077 -14.184 1.00 82.94 109 GLY A O 1
ATOM 832 N N . ASP A 1 110 ? 8.963 4.795 -12.627 1.00 85.75 110 ASP A N 1
ATOM 833 C CA . ASP A 1 110 ? 10.032 4.452 -13.573 1.00 85.75 110 ASP A CA 1
ATOM 834 C C . ASP A 1 110 ? 9.851 3.067 -14.211 1.00 85.75 110 ASP A C 1
ATOM 836 O O . ASP A 1 110 ? 10.033 2.916 -15.417 1.00 85.75 110 ASP A O 1
ATOM 840 N N . ILE A 1 111 ? 9.459 2.055 -13.426 1.00 88.12 111 ILE A N 1
ATOM 841 C CA . ILE A 1 111 ? 9.311 0.673 -13.919 1.00 88.12 111 ILE A CA 1
ATOM 842 C C . ILE A 1 111 ? 8.112 0.557 -14.864 1.00 88.12 111 ILE A C 1
ATOM 844 O O . ILE A 1 111 ? 8.216 -0.089 -15.900 1.00 88.12 111 ILE A O 1
ATOM 848 N N . HIS A 1 112 ? 7.000 1.222 -14.547 1.00 88.06 112 HIS A N 1
ATOM 849 C CA . HIS A 1 112 ? 5.814 1.228 -15.402 1.00 88.06 112 HIS A CA 1
ATOM 850 C C . HIS A 1 112 ? 6.084 1.811 -16.803 1.00 88.06 112 HIS A C 1
ATOM 852 O O . HIS A 1 112 ? 5.511 1.334 -17.777 1.00 88.06 112 HIS A O 1
ATOM 858 N N . GLU A 1 113 ? 6.934 2.839 -16.917 1.00 89.50 113 GLU A N 1
ATOM 859 C CA . GLU A 1 113 ? 7.268 3.457 -18.212 1.00 89.50 113 GLU A CA 1
ATOM 860 C C . GLU A 1 113 ? 8.387 2.702 -18.945 1.00 89.50 113 GLU A C 1
ATOM 862 O O . GLU A 1 113 ? 8.335 2.560 -20.165 1.00 89.50 113 GL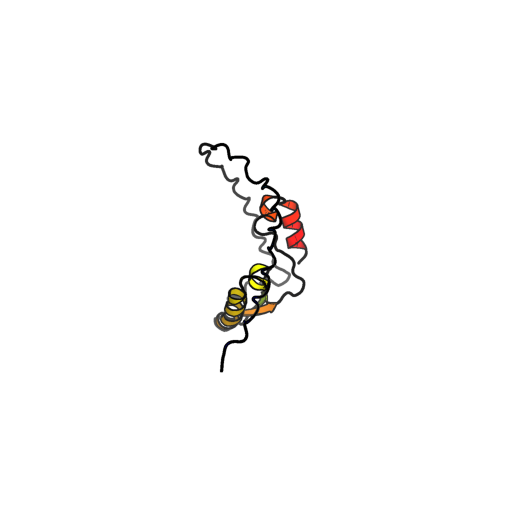U A O 1
ATOM 867 N N . ALA A 1 114 ? 9.408 2.235 -18.220 1.00 92.62 114 ALA A N 1
ATOM 868 C CA . ALA A 1 114 ? 10.588 1.622 -18.824 1.00 92.62 114 ALA A CA 1
ATOM 869 C C . ALA A 1 114 ? 10.395 0.140 -19.178 1.00 92.62 114 ALA A C 1
ATOM 871 O O . ALA A 1 114 ? 10.886 -0.300 -20.214 1.00 92.62 114 ALA A O 1
ATOM 872 N N . GLU A 1 115 ? 9.707 -0.626 -18.324 1.00 90.8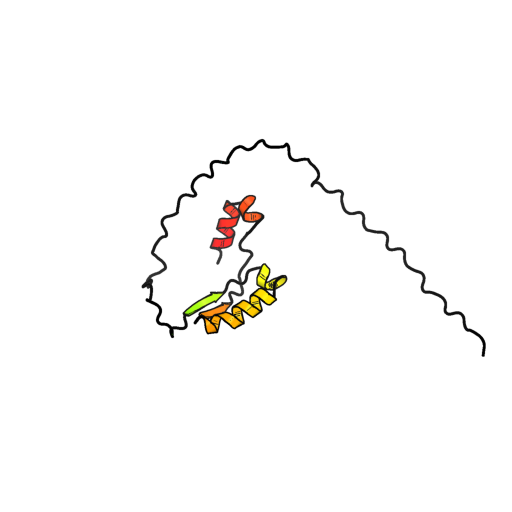1 115 GLU A N 1
ATOM 873 C CA . GLU A 1 115 ? 9.621 -2.093 -18.392 1.00 90.81 115 GLU A C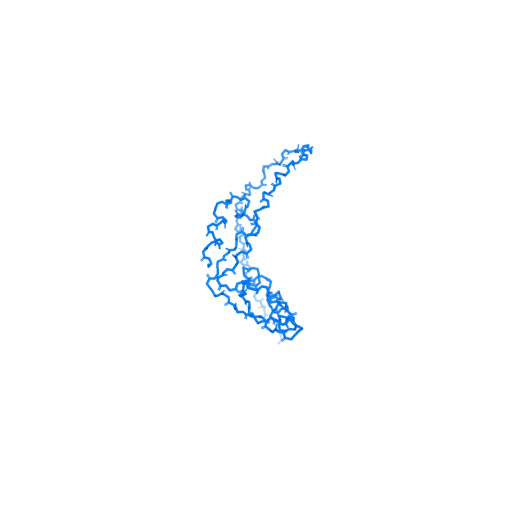A 1
ATOM 874 C C . GLU A 1 115 ? 8.181 -2.579 -18.072 1.00 90.81 115 GLU A C 1
ATOM 876 O O . GLU A 1 115 ? 7.931 -3.145 -17.000 1.00 90.81 115 GLU A O 1
ATOM 881 N N . PRO A 1 116 ? 7.198 -2.373 -18.975 1.00 87.75 116 PRO A N 1
ATOM 882 C CA . PRO A 1 116 ? 5.785 -2.683 -18.709 1.00 87.75 116 PRO A CA 1
ATOM 883 C C . PRO A 1 116 ? 5.499 -4.163 -18.402 1.00 87.75 116 PRO A C 1
ATOM 885 O O . PRO A 1 116 ? 4.645 -4.473 -17.569 1.00 87.75 116 PRO A O 1
ATOM 888 N N . ASP A 1 117 ? 6.233 -5.089 -19.023 1.00 89.75 117 ASP A N 1
ATOM 889 C CA . ASP A 1 117 ? 6.082 -6.525 -18.751 1.00 89.75 117 ASP A CA 1
ATOM 890 C C . ASP A 1 117 ? 6.578 -6.870 -17.339 1.00 89.75 117 ASP A C 1
ATOM 892 O O . ASP A 1 117 ? 5.926 -7.601 -16.589 1.00 89.75 117 ASP A O 1
ATOM 896 N N . TYR A 1 118 ? 7.697 -6.270 -16.917 1.00 88.69 118 TYR A N 1
ATOM 897 C CA . TYR A 1 118 ? 8.208 -6.435 -15.559 1.00 88.69 118 TYR A CA 1
ATOM 898 C C . TYR A 1 118 ? 7.258 -5.841 -14.512 1.00 88.69 118 TYR A C 1
ATOM 900 O O . TYR A 1 118 ? 7.054 -6.447 -13.457 1.00 88.69 118 TYR A O 1
ATOM 908 N N . TYR A 1 119 ? 6.618 -4.706 -14.813 1.00 91.19 119 TYR A N 1
ATOM 909 C CA . TYR A 1 119 ? 5.569 -4.129 -13.969 1.00 91.19 119 TYR A CA 1
ATOM 910 C C . TYR A 1 119 ? 4.437 -5.133 -13.694 1.00 91.19 119 TYR A C 1
ATOM 912 O O . TYR A 1 119 ? 3.999 -5.270 -12.548 1.00 91.19 119 TYR A O 1
ATOM 920 N N . LEU A 1 120 ? 3.988 -5.882 -14.707 1.00 90.31 120 LEU A N 1
ATOM 921 C CA . LEU A 1 120 ? 2.947 -6.896 -14.525 1.00 90.31 120 LEU A CA 1
ATOM 922 C C . LEU A 1 120 ? 3.420 -8.044 -13.621 1.00 90.31 120 LEU A C 1
ATOM 924 O O . LEU A 1 120 ? 2.715 -8.421 -12.683 1.00 90.31 120 LEU A O 1
ATOM 928 N N . HIS A 1 121 ? 4.626 -8.567 -13.860 1.00 90.94 121 HIS A N 1
ATOM 929 C CA . HIS A 1 121 ? 5.197 -9.649 -13.052 1.00 90.94 121 HIS A CA 1
ATOM 930 C C . HIS A 1 121 ? 5.379 -9.261 -11.582 1.00 90.94 121 HIS A C 1
ATOM 932 O O . HIS A 1 121 ? 5.122 -10.068 -1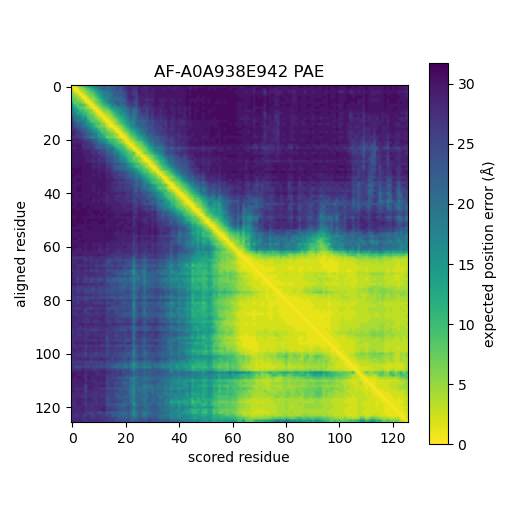0.688 1.00 90.94 121 HIS A O 1
ATOM 938 N N . LEU A 1 122 ? 5.787 -8.019 -11.325 1.00 89.62 122 LEU A N 1
ATOM 939 C CA . LEU A 1 122 ? 5.989 -7.495 -9.980 1.00 89.62 122 LEU A CA 1
ATOM 940 C C . LEU A 1 122 ? 4.681 -7.443 -9.176 1.00 89.62 122 LEU A C 1
ATOM 942 O O . LEU A 1 122 ? 4.671 -7.794 -7.998 1.00 89.62 122 LEU A O 1
ATOM 946 N N . ASN A 1 123 ? 3.580 -7.046 -9.817 1.00 89.56 123 ASN A N 1
ATOM 947 C CA . ASN A 1 123 ? 2.274 -6.922 -9.166 1.00 89.56 123 ASN A CA 1
ATOM 948 C C . ASN A 1 123 ? 1.540 -8.266 -9.025 1.00 89.56 123 ASN A C 1
ATOM 950 O O . ASN A 1 123 ? 0.773 -8.444 -8.084 1.00 89.56 123 ASN A O 1
ATOM 954 N N . ALA A 1 124 ? 1.800 -9.233 -9.910 1.00 91.44 124 ALA A N 1
ATOM 955 C CA . ALA A 1 124 ? 1.226 -10.580 -9.831 1.00 91.44 124 ALA A CA 1
ATOM 956 C C . ALA A 1 124 ? 1.849 -11.469 -8.735 1.00 91.44 124 ALA A C 1
ATOM 958 O O . ALA A 1 124 ? 1.354 -12.564 -8.485 1.00 91.44 124 ALA A O 1
ATOM 959 N N . ARG A 1 125 ? 2.940 -11.025 -8.096 1.00 83.12 125 ARG A N 1
ATOM 960 C CA . ARG A 1 125 ? 3.642 -11.758 -7.029 1.00 83.12 125 ARG A CA 1
ATOM 961 C C . ARG A 1 125 ? 2.904 -11.752 -5.675 1.00 83.12 125 ARG A C 1
ATOM 963 O O . ARG A 1 125 ? 3.302 -12.505 -4.788 1.00 83.12 125 ARG A O 1
ATOM 970 N N . ILE A 1 126 ? 1.914 -10.875 -5.506 1.00 68.50 126 ILE A N 1
ATOM 971 C CA . ILE A 1 126 ? 1.198 -10.641 -4.238 1.00 68.50 126 ILE A CA 1
ATOM 972 C C . ILE A 1 126 ? 0.335 -11.842 -3.844 1.00 68.50 126 ILE A C 1
ATOM 974 O O . ILE A 1 126 ? -0.357 -12.391 -4.730 1.00 68.50 126 ILE A O 1
#

Solvent-accessible surface area (backbone atoms only — not comparable to full-atom values): 8638 Å² total; per-residue (Å²): 141,84,82,83,83,79,83,76,82,81,76,76,80,78,75,77,79,79,73,79,80,73,87,83,77,72,80,78,77,86,74,74,88,67,84,73,79,68,74,74,72,75,76,67,76,78,70,83,75,59,66,99,74,62,66,84,71,80,80,58,95,82,59,68,42,80,42,82,34,79,62,52,65,53,31,69,67,81,36,49,67,57,41,56,50,49,64,68,45,32,59,82,76,30,34,43,77,44,75,58,88,87,70,67,68,72,35,80,70,63,38,48,72,76,37,54,70,57,26,51,57,52,56,69,71,113

Sequence (126 aa):
MGRRACEAPLRRRVVPAAAPAGRYARGRPERRGAARDRPRESVVPRDRRHGPGGRRRRRGDDDVTKVAYYKGCLASLSAKELDSATQALAPKVGYELVELESVTCCGAGDIHEAEPDYYLHLNARI